Protein AF-A0A3S0DUU6-F1 (afdb_monomer_lite)

Secondary structure (DSSP, 8-state):
-----GGGPPBEEEEEEE-SSS-EEEEEEETTEEE-----HHHHHHHHHH-HHHHHHHHHHHHHHHHHHHHHHTTS---HHHHHHHHHHSB-

pLDDT: mean 80.83, std 10.36, range [45.41, 90.56]

Radius of gyration: 14.79 Å; chains: 1; bounding box: 31×35×37 Å

Sequence (92 aa):
MQEITPENKKKFEVKMRSDGSGGIEKAIFIDDEILDWQIDMNSYMDAMRMGPMYQREIQRSIEEHFIESVSDFLERKVTMEEIKEAIKTGWI

Structure (mmCIF, N/CA/C/O backbone):
data_AF-A0A3S0DUU6-F1
#
_entry.id   AF-A0A3S0DUU6-F1
#
loop_
_atom_site.group_PDB
_atom_site.id
_atom_site.type_symbol
_atom_site.label_atom_id
_atom_site.label_alt_id
_atom_site.label_comp_id
_atom_site.label_asym_id
_atom_site.label_entity_id
_atom_site.label_seq_id
_atom_site.pdbx_PDB_ins_code
_atom_site.Cartn_x
_atom_site.Cartn_y
_atom_site.Cartn_z
_atom_site.occupancy
_atom_site.B_iso_or_equiv
_atom_site.auth_seq_id
_atom_site.auth_comp_id
_atom_site.auth_asym_id
_atom_site.auth_atom_id
_atom_site.pdbx_PDB_model_num
ATOM 1 N N . MET A 1 1 ? -13.180 13.745 8.279 1.00 47.25 1 MET A N 1
ATOM 2 C CA . MET A 1 1 ? -11.996 12.878 8.441 1.00 47.25 1 MET A CA 1
ATOM 3 C C . MET A 1 1 ? -12.346 11.943 9.578 1.00 47.25 1 MET A C 1
ATOM 5 O O . MET A 1 1 ? -12.695 12.460 10.628 1.00 47.25 1 MET A O 1
ATOM 9 N N . GLN A 1 2 ? -12.430 10.634 9.345 1.00 45.41 2 GLN A N 1
ATOM 10 C CA . GLN A 1 2 ? -12.681 9.690 10.438 1.00 45.41 2 GLN A CA 1
ATOM 11 C C . GLN A 1 2 ? -11.355 9.434 11.162 1.00 45.41 2 GLN A C 1
ATOM 13 O O . GLN A 1 2 ? -10.342 9.199 10.506 1.00 45.41 2 GLN A O 1
ATOM 18 N N . GLU A 1 3 ? -11.353 9.557 12.487 1.00 47.72 3 GLU A N 1
ATOM 19 C CA . GLU A 1 3 ? -10.213 9.205 13.336 1.00 47.72 3 GLU A CA 1
ATOM 20 C C . GLU A 1 3 ? -10.102 7.676 13.433 1.00 47.72 3 GLU A C 1
ATOM 22 O O . GLU A 1 3 ? -11.101 6.987 13.638 1.00 47.72 3 GLU A O 1
ATOM 27 N N . ILE A 1 4 ? -8.891 7.140 13.262 1.00 56.94 4 ILE A N 1
ATOM 28 C CA . ILE A 1 4 ? -8.615 5.701 13.367 1.00 56.94 4 ILE A CA 1
ATOM 29 C C . ILE A 1 4 ? -8.573 5.343 14.854 1.00 56.94 4 ILE A C 1
ATOM 31 O O . ILE A 1 4 ? -7.576 5.595 15.533 1.00 56.94 4 ILE A O 1
ATOM 35 N N . THR A 1 5 ? -9.653 4.771 15.377 1.00 58.72 5 THR A N 1
ATOM 36 C CA . THR A 1 5 ? -9.677 4.201 16.726 1.00 58.72 5 THR A CA 1
ATOM 37 C C . THR A 1 5 ? -9.193 2.742 16.707 1.00 58.72 5 THR A C 1
ATOM 39 O O . THR A 1 5 ? -9.252 2.087 15.664 1.00 58.72 5 THR A O 1
ATOM 42 N N . PRO A 1 6 ? -8.685 2.195 17.831 1.00 58.88 6 PRO A N 1
ATOM 43 C CA . PRO A 1 6 ? -8.211 0.808 17.903 1.00 58.88 6 PRO A CA 1
ATOM 44 C C . PRO A 1 6 ? -9.259 -0.230 17.478 1.00 58.88 6 PRO A C 1
ATOM 46 O O . PRO A 1 6 ? -8.883 -1.302 17.016 1.00 58.88 6 PRO A O 1
ATOM 49 N N . GLU A 1 7 ? -10.550 0.091 17.606 1.00 59.59 7 GLU A N 1
ATOM 50 C CA . GLU A 1 7 ? -11.657 -0.768 17.171 1.00 59.59 7 GLU A CA 1
ATOM 51 C C . GLU A 1 7 ? -11.903 -0.797 15.649 1.00 59.59 7 GLU A C 1
ATOM 53 O O . GLU A 1 7 ? -12.619 -1.678 15.186 1.00 59.59 7 GLU A O 1
ATOM 58 N N . ASN A 1 8 ? -11.286 0.103 14.873 1.00 70.19 8 ASN A N 1
ATOM 59 C CA . ASN A 1 8 ? -11.441 0.191 13.413 1.00 70.19 8 ASN A CA 1
ATOM 60 C C . ASN A 1 8 ? -10.180 -0.219 12.631 1.00 70.19 8 ASN A C 1
ATOM 62 O O . ASN A 1 8 ? -10.132 -0.043 11.413 1.00 70.19 8 ASN A O 1
ATOM 66 N N . LYS A 1 9 ? -9.149 -0.736 13.315 1.00 80.38 9 LYS A N 1
ATOM 67 C CA . LYS A 1 9 ? -7.956 -1.273 12.651 1.00 80.38 9 LYS A CA 1
ATOM 68 C C . LYS A 1 9 ? -8.259 -2.643 12.061 1.00 80.38 9 LYS A C 1
ATOM 70 O O . LYS A 1 9 ? -8.735 -3.526 12.772 1.00 80.38 9 LYS A O 1
ATOM 75 N N . LYS A 1 10 ? -7.919 -2.827 10.792 1.00 86.62 10 LYS A N 1
ATOM 76 C CA . LYS A 1 10 ? -7.981 -4.115 10.110 1.00 86.62 10 LYS A CA 1
ATOM 77 C C . LYS A 1 10 ? -6.634 -4.816 10.194 1.00 86.62 10 LYS A C 1
ATOM 79 O O . LYS A 1 10 ? -5.568 -4.193 10.205 1.00 86.62 10 LYS A O 1
ATOM 84 N N . LYS A 1 11 ? -6.665 -6.139 10.261 1.00 90.50 11 LYS A N 1
ATOM 85 C CA . LYS A 1 11 ? -5.464 -6.969 10.237 1.00 90.50 11 LYS A CA 1
ATOM 86 C C . LYS A 1 11 ? -4.837 -6.881 8.851 1.00 90.50 11 LYS A C 1
ATOM 88 O O . LYS A 1 11 ? -5.508 -7.160 7.868 1.00 90.50 11 LYS A O 1
ATOM 93 N N . PHE A 1 12 ? -3.559 -6.534 8.774 1.00 90.56 12 PHE A N 1
ATOM 94 C CA . PHE A 1 12 ? -2.816 -6.395 7.527 1.00 90.56 12 PHE A CA 1
ATOM 95 C C . PHE A 1 12 ? -1.695 -7.432 7.470 1.00 90.56 12 PHE A C 1
ATOM 97 O O . PHE A 1 12 ? -0.749 -7.386 8.256 1.00 90.56 12 PHE A O 1
ATOM 104 N N . GLU A 1 13 ? -1.773 -8.373 6.533 1.00 88.94 13 GLU A N 1
ATOM 105 C CA . GLU A 1 13 ? -0.774 -9.431 6.379 1.00 88.94 13 GLU A CA 1
ATOM 106 C C . GLU A 1 13 ? -0.213 -9.463 4.962 1.00 88.94 13 GLU A C 1
ATOM 108 O O . GLU A 1 13 ? -0.948 -9.420 3.983 1.00 88.94 13 GLU A O 1
ATOM 113 N N . VAL A 1 14 ? 1.103 -9.632 4.847 1.00 86.38 14 VAL A N 1
ATOM 114 C CA . VAL A 1 14 ? 1.765 -9.896 3.566 1.00 86.38 14 VAL A CA 1
ATOM 115 C C . VAL A 1 14 ? 2.229 -11.345 3.569 1.00 86.38 14 VAL A C 1
ATOM 117 O O . VAL A 1 14 ? 3.093 -11.718 4.364 1.00 86.38 14 VAL A O 1
ATOM 120 N N . LYS A 1 15 ? 1.665 -12.177 2.691 1.00 84.00 15 LYS A N 1
ATOM 121 C CA . LYS A 1 15 ? 2.007 -13.604 2.582 1.00 84.00 15 LYS A CA 1
ATOM 122 C C . LYS A 1 15 ? 2.504 -13.924 1.178 1.00 84.00 15 LYS A C 1
ATOM 124 O O . LYS A 1 15 ? 2.038 -13.360 0.194 1.00 84.00 15 LYS A O 1
ATOM 129 N N . MET A 1 16 ? 3.453 -14.851 1.090 1.00 80.44 16 MET A N 1
ATOM 130 C CA . MET A 1 16 ? 3.854 -15.441 -0.188 1.00 80.44 16 MET A CA 1
ATOM 131 C C . MET A 1 16 ? 2.833 -16.523 -0.553 1.00 80.44 16 MET A C 1
ATOM 133 O O . MET A 1 16 ? 2.551 -17.388 0.278 1.00 80.44 16 MET A O 1
ATOM 137 N N . ARG A 1 17 ? 2.295 -16.502 -1.771 1.00 78.38 17 ARG A N 1
ATOM 138 C CA . ARG A 1 17 ? 1.427 -17.564 -2.301 1.00 78.38 17 ARG A CA 1
ATOM 139 C C . ARG A 1 17 ? 1.901 -18.003 -3.677 1.00 78.38 17 ARG A C 1
ATOM 141 O O . ARG A 1 17 ? 2.661 -17.295 -4.330 1.00 78.38 17 ARG A O 1
ATOM 148 N N . SER A 1 18 ? 1.476 -19.188 -4.101 1.00 76.19 18 SER A N 1
ATOM 149 C CA . SER A 1 18 ? 1.657 -19.579 -5.494 1.00 76.19 18 SER A CA 1
ATOM 150 C C . SER A 1 18 ? 0.639 -18.841 -6.357 1.00 76.19 18 SER A C 1
ATOM 152 O O . SER A 1 18 ? -0.538 -18.781 -6.002 1.00 76.19 18 SER A O 1
ATOM 154 N N . ASP A 1 19 ? 1.094 -18.326 -7.492 1.00 73.12 19 ASP A N 1
ATOM 155 C CA . ASP A 1 19 ? 0.254 -17.688 -8.513 1.00 73.12 19 ASP A CA 1
ATOM 156 C C . ASP A 1 19 ? -0.543 -18.705 -9.365 1.00 73.12 19 ASP A C 1
ATOM 158 O O . ASP A 1 19 ? -1.227 -18.340 -10.318 1.00 73.12 19 ASP A O 1
ATOM 162 N N . GLY A 1 20 ? -0.439 -20.005 -9.056 1.00 72.75 20 GLY A N 1
ATOM 163 C CA . GLY A 1 20 ? -1.082 -21.092 -9.802 1.00 72.75 20 GLY A CA 1
ATOM 164 C C . GLY A 1 20 ? -0.375 -21.487 -11.105 1.00 72.75 20 GLY A C 1
ATOM 165 O O . GLY A 1 20 ? -0.705 -22.526 -11.672 1.00 72.75 20 GLY A O 1
ATOM 166 N N . SER A 1 21 ? 0.631 -20.727 -11.544 1.00 74.75 21 SER A N 1
ATOM 167 C CA . SER A 1 21 ? 1.443 -20.983 -12.746 1.00 74.75 21 SER A CA 1
ATOM 168 C C . SER A 1 21 ? 2.852 -21.495 -12.416 1.00 74.75 21 SER A C 1
ATOM 170 O O . SER A 1 21 ? 3.694 -21.646 -13.300 1.00 74.75 21 SER A O 1
ATOM 172 N N . GLY A 1 22 ? 3.113 -21.785 -11.137 1.00 70.56 22 GLY A N 1
ATOM 173 C CA . GLY A 1 22 ? 4.421 -22.207 -10.630 1.00 70.56 22 GLY A CA 1
ATOM 174 C C . GLY A 1 22 ? 5.320 -21.048 -10.190 1.00 70.56 22 GLY A C 1
ATOM 175 O O . GLY A 1 22 ? 6.436 -21.296 -9.732 1.00 70.56 22 GLY A O 1
ATOM 176 N N . GLY A 1 23 ? 4.846 -19.805 -10.284 1.00 71.88 23 GLY A N 1
ATOM 177 C CA . GLY A 1 23 ? 5.480 -18.642 -9.684 1.00 71.88 23 GLY A CA 1
ATOM 178 C C . GLY A 1 23 ? 5.056 -18.451 -8.227 1.00 71.88 23 GLY A C 1
ATOM 179 O O . GLY A 1 23 ? 4.091 -19.046 -7.730 1.00 71.88 23 GLY A O 1
ATOM 180 N N . ILE A 1 24 ? 5.833 -17.636 -7.514 1.00 72.69 24 ILE A N 1
ATOM 181 C CA . ILE A 1 24 ? 5.535 -17.208 -6.148 1.00 72.69 24 ILE A CA 1
ATOM 182 C C . ILE A 1 24 ? 5.288 -15.703 -6.188 1.00 72.69 24 ILE A C 1
ATOM 184 O O . ILE A 1 24 ? 6.155 -14.947 -6.626 1.00 72.69 24 ILE A O 1
ATOM 188 N N . GLU A 1 25 ? 4.136 -15.274 -5.689 1.00 74.44 25 GLU A N 1
ATOM 189 C CA . GLU A 1 25 ? 3.736 -13.872 -5.595 1.00 74.44 25 GLU A CA 1
ATOM 190 C C . GLU A 1 25 ? 3.569 -13.447 -4.130 1.00 74.44 25 GLU A C 1
ATOM 192 O O . GLU A 1 25 ? 3.302 -14.267 -3.245 1.00 74.44 25 GLU A O 1
ATOM 197 N N . LYS A 1 26 ? 3.735 -12.149 -3.861 1.00 77.31 26 LYS A N 1
ATOM 198 C CA . LYS A 1 26 ? 3.340 -11.547 -2.583 1.00 77.31 26 LYS A CA 1
ATOM 199 C C . LYS A 1 26 ? 1.890 -11.112 -2.696 1.00 77.31 26 LYS A C 1
ATOM 201 O O . LYS A 1 26 ? 1.584 -10.276 -3.534 1.00 77.31 26 LYS A O 1
ATOM 206 N N . ALA A 1 27 ? 1.042 -11.631 -1.821 1.00 83.12 27 ALA A N 1
ATOM 207 C CA . ALA A 1 27 ? -0.337 -11.201 -1.682 1.00 83.12 27 ALA A CA 1
ATOM 208 C C . ALA A 1 27 ? -0.541 -10.496 -0.346 1.00 83.12 27 ALA A C 1
ATOM 210 O O . ALA A 1 27 ? 0.071 -10.848 0.670 1.00 83.12 27 ALA A O 1
ATOM 211 N N . ILE A 1 28 ? -1.404 -9.491 -0.373 1.00 87.00 28 ILE A N 1
ATOM 212 C CA . ILE A 1 28 ? -1.783 -8.713 0.796 1.00 87.00 28 ILE A CA 1
ATOM 213 C C . ILE A 1 28 ? -3.166 -9.171 1.222 1.00 87.00 28 ILE A C 1
ATOM 215 O O . ILE A 1 28 ? -4.055 -9.327 0.389 1.00 87.00 28 ILE A O 1
ATOM 219 N N . PHE A 1 29 ? -3.320 -9.404 2.516 1.00 88.31 29 PHE A N 1
ATOM 220 C CA . PHE A 1 29 ? -4.577 -9.775 3.136 1.00 88.31 29 PHE A CA 1
ATOM 221 C C . PHE A 1 29 ? -4.980 -8.687 4.118 1.00 88.31 29 PHE A C 1
ATOM 223 O O . PHE A 1 29 ? -4.156 -8.253 4.928 1.00 88.31 29 PHE A O 1
ATOM 230 N N . ILE A 1 30 ? -6.236 -8.266 4.039 1.00 89.88 30 ILE A N 1
ATOM 231 C CA . ILE A 1 30 ? -6.846 -7.296 4.937 1.00 89.88 30 ILE A CA 1
ATOM 232 C C . ILE A 1 30 ? -8.065 -7.977 5.568 1.00 89.88 30 ILE A C 1
ATOM 234 O O . ILE A 1 30 ? -8.999 -8.316 4.854 1.00 89.88 30 ILE A O 1
ATOM 238 N N . ASP A 1 31 ? -8.038 -8.228 6.881 1.00 88.94 31 ASP A N 1
ATOM 239 C CA . ASP A 1 31 ? -9.055 -9.030 7.598 1.00 88.94 31 ASP A CA 1
ATOM 240 C C . ASP A 1 31 ? -9.355 -10.387 6.928 1.00 88.94 31 ASP A C 1
ATOM 242 O O . ASP A 1 31 ? -10.499 -10.776 6.721 1.00 88.94 31 ASP A O 1
ATOM 246 N N . ASP A 1 32 ? -8.290 -11.117 6.580 1.00 85.88 32 ASP A N 1
ATOM 247 C CA . ASP A 1 32 ? -8.329 -12.432 5.917 1.00 85.88 32 ASP A CA 1
ATOM 248 C C . ASP A 1 32 ? -8.908 -12.435 4.483 1.00 85.88 32 ASP A C 1
ATOM 250 O O . ASP A 1 32 ? -8.878 -13.468 3.808 1.00 85.88 32 ASP A O 1
ATOM 254 N N . GLU A 1 33 ? -9.324 -11.280 3.960 1.00 88.31 33 GLU A N 1
ATOM 255 C CA . GLU A 1 33 ? -9.677 -11.088 2.554 1.00 88.31 33 GLU A CA 1
ATOM 256 C C . GLU A 1 33 ? -8.447 -10.700 1.730 1.00 88.31 33 GLU A C 1
ATOM 258 O O . GLU A 1 33 ? -7.604 -9.915 2.165 1.00 88.31 33 GLU A O 1
ATOM 263 N N . ILE A 1 34 ? -8.320 -11.266 0.528 1.00 86.06 34 ILE A N 1
ATOM 264 C CA . ILE A 1 34 ? -7.204 -10.952 -0.364 1.00 86.06 34 ILE A CA 1
ATOM 265 C C . ILE A 1 34 ? -7.451 -9.617 -1.066 1.00 86.06 34 ILE A C 1
ATOM 267 O O . ILE A 1 34 ? -8.479 -9.421 -1.710 1.00 86.06 34 ILE A O 1
ATOM 271 N N . LEU A 1 35 ? -6.474 -8.718 -0.986 1.00 85.12 35 LEU A N 1
ATOM 272 C CA . LEU A 1 35 ? -6.428 -7.553 -1.851 1.00 85.12 35 LEU A CA 1
ATOM 273 C C . LEU A 1 35 ? -6.025 -8.036 -3.248 1.00 85.12 35 LEU A C 1
ATOM 275 O O . LEU A 1 35 ? -4.875 -8.436 -3.454 1.00 85.12 35 LEU A O 1
ATOM 279 N N . ASP A 1 36 ? -6.974 -8.032 -4.185 1.00 73.19 36 ASP A N 1
ATOM 280 C CA . ASP A 1 36 ? -6.745 -8.403 -5.585 1.00 73.19 36 ASP A CA 1
ATOM 281 C C . ASP A 1 36 ? -5.956 -7.297 -6.298 1.00 73.19 36 ASP A C 1
ATOM 283 O O . ASP A 1 36 ? -6.489 -6.463 -7.027 1.00 73.19 36 ASP A O 1
ATOM 287 N N . TRP A 1 37 ? -4.663 -7.233 -5.991 1.00 74.00 37 TRP A N 1
ATOM 288 C CA . TRP A 1 37 ? -3.733 -6.274 -6.558 1.00 74.00 37 TRP A CA 1
ATOM 289 C C . TRP A 1 37 ? -2.479 -6.994 -7.035 1.00 74.00 37 TRP A C 1
ATOM 291 O O . TRP A 1 37 ? -1.836 -7.731 -6.284 1.00 74.00 37 TRP A O 1
ATOM 301 N N . GLN A 1 38 ? -2.116 -6.754 -8.292 1.00 66.88 38 GLN A N 1
ATOM 302 C CA . GLN A 1 38 ? -0.950 -7.351 -8.929 1.00 66.88 38 GLN A CA 1
ATOM 303 C C . GLN A 1 38 ? -0.037 -6.257 -9.474 1.00 66.88 38 GLN A C 1
ATOM 305 O O . GLN A 1 38 ? -0.482 -5.321 -10.138 1.00 66.88 38 GLN A O 1
ATOM 310 N N . ILE A 1 39 ? 1.264 -6.397 -9.220 1.00 67.38 39 ILE A N 1
ATOM 311 C CA . ILE A 1 39 ? 2.285 -5.598 -9.898 1.00 67.38 39 ILE A CA 1
ATOM 312 C C . ILE A 1 39 ? 2.641 -6.316 -11.193 1.00 67.38 39 ILE A C 1
ATOM 314 O O . ILE A 1 39 ? 3.065 -7.473 -11.157 1.00 67.38 39 ILE A O 1
ATOM 318 N N . ASP A 1 40 ? 2.568 -5.617 -12.323 1.00 70.25 40 ASP A N 1
ATOM 319 C CA . ASP A 1 40 ? 3.209 -6.107 -13.539 1.00 70.25 40 ASP A CA 1
ATOM 320 C C . ASP A 1 40 ? 4.735 -5.993 -13.405 1.00 70.25 40 ASP A C 1
ATOM 322 O O . ASP A 1 40 ? 5.355 -4.942 -13.607 1.00 70.25 40 ASP A O 1
ATOM 326 N N . MET A 1 41 ? 5.350 -7.116 -13.041 1.00 67.88 41 MET A N 1
ATOM 327 C CA . MET A 1 41 ? 6.794 -7.229 -12.877 1.00 67.88 41 MET A CA 1
ATOM 328 C C . MET A 1 41 ? 7.555 -7.004 -14.190 1.00 67.88 41 MET A C 1
ATOM 330 O O . MET A 1 41 ? 8.710 -6.582 -14.130 1.00 67.88 41 MET A O 1
ATOM 334 N N . ASN A 1 42 ? 6.943 -7.229 -15.361 1.00 72.50 42 ASN A N 1
ATOM 335 C CA . ASN A 1 42 ? 7.606 -6.981 -16.645 1.00 72.50 42 ASN A CA 1
ATOM 336 C C . ASN A 1 42 ? 7.797 -5.481 -16.870 1.00 72.50 42 ASN A C 1
ATOM 338 O O . ASN A 1 42 ? 8.923 -5.039 -17.093 1.00 72.50 42 ASN A O 1
ATOM 342 N N . SER A 1 43 ? 6.729 -4.697 -16.688 1.00 68.88 43 SER A N 1
ATOM 343 C CA . SER A 1 43 ? 6.785 -3.231 -16.723 1.00 68.88 43 SER A CA 1
ATOM 344 C C . SER A 1 43 ? 7.826 -2.673 -15.743 1.00 68.88 43 SER A C 1
ATOM 346 O O . SER A 1 43 ? 8.609 -1.788 -16.097 1.00 68.88 43 SER A O 1
ATOM 348 N N . TYR A 1 44 ? 7.910 -3.230 -14.529 1.00 72.88 44 TYR A N 1
ATOM 349 C CA . TYR A 1 44 ? 8.925 -2.823 -13.554 1.00 72.88 44 TYR A CA 1
ATOM 350 C C . TYR A 1 44 ? 10.358 -3.162 -14.004 1.00 72.88 44 TYR A C 1
ATOM 352 O O . TYR A 1 44 ? 11.249 -2.310 -13.935 1.00 72.88 44 TYR A O 1
ATOM 360 N N . MET A 1 45 ? 10.598 -4.383 -14.499 1.00 75.81 45 MET A N 1
ATOM 361 C CA . MET A 1 45 ? 11.920 -4.797 -14.986 1.00 75.81 45 MET A CA 1
ATOM 362 C C . MET A 1 45 ? 12.375 -3.993 -16.205 1.00 75.81 45 MET A C 1
ATOM 364 O O . MET A 1 45 ? 13.557 -3.654 -16.305 1.00 75.81 45 MET A O 1
ATOM 368 N N . ASP A 1 46 ? 11.465 -3.658 -17.114 1.00 79.69 46 ASP A N 1
ATOM 369 C CA . ASP A 1 46 ? 11.794 -2.859 -18.290 1.00 79.69 46 ASP A CA 1
ATOM 370 C C . ASP A 1 46 ? 12.141 -1.416 -17.908 1.00 79.69 46 ASP A C 1
ATOM 372 O O . ASP A 1 46 ? 13.156 -0.892 -18.375 1.00 79.69 46 ASP A O 1
ATOM 376 N N . ALA A 1 47 ? 11.434 -0.807 -16.951 1.00 74.62 47 ALA A N 1
ATOM 377 C CA . ALA A 1 47 ? 11.828 0.503 -16.429 1.00 74.62 47 ALA A CA 1
ATOM 378 C C . ALA A 1 47 ? 13.178 0.492 -15.700 1.00 74.62 47 ALA A C 1
ATOM 380 O O . ALA A 1 47 ? 13.953 1.440 -1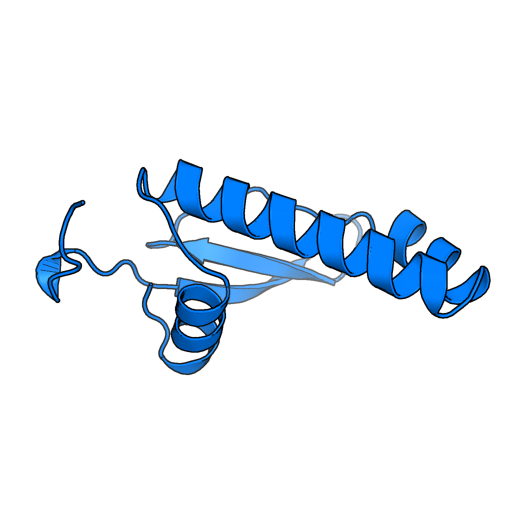5.848 1.00 74.62 47 ALA A O 1
ATOM 381 N N . MET A 1 48 ? 13.513 -0.581 -14.970 1.00 78.38 48 MET A N 1
ATOM 382 C CA . MET A 1 48 ? 14.855 -0.731 -14.388 1.00 78.38 48 MET A CA 1
ATOM 383 C C . MET A 1 48 ? 15.948 -0.744 -15.467 1.00 78.38 48 MET A C 1
ATOM 385 O O . MET A 1 48 ? 17.028 -0.195 -15.247 1.00 78.38 48 MET A O 1
ATOM 389 N N . ARG A 1 49 ? 15.676 -1.332 -16.640 1.00 84.69 49 ARG A N 1
ATOM 390 C CA . ARG A 1 49 ? 16.615 -1.360 -17.776 1.00 84.69 49 ARG A CA 1
ATOM 391 C C . ARG A 1 49 ? 16.723 -0.015 -18.497 1.00 84.69 49 ARG A C 1
ATOM 393 O O . ARG A 1 49 ? 17.795 0.301 -19.006 1.00 84.69 49 ARG A O 1
ATOM 400 N N . MET A 1 50 ? 15.649 0.775 -18.537 1.00 83.31 50 MET A N 1
ATOM 401 C CA . MET A 1 50 ? 15.618 2.092 -19.194 1.00 83.31 50 MET A CA 1
ATOM 402 C C . MET A 1 50 ? 16.357 3.183 -18.408 1.00 83.31 50 MET A C 1
ATOM 404 O O . MET A 1 50 ? 16.788 4.182 -18.985 1.00 83.31 50 MET A O 1
ATOM 408 N N . GLY A 1 51 ? 16.535 2.991 -17.100 1.00 82.94 51 GLY A N 1
ATOM 409 C CA . GLY A 1 51 ? 17.374 3.833 -16.253 1.00 82.94 51 GLY A CA 1
ATOM 410 C C . GLY A 1 51 ? 16.663 4.359 -15.002 1.00 82.94 51 GLY A C 1
ATOM 411 O O . GLY A 1 51 ? 15.443 4.263 -14.867 1.00 82.94 51 GLY A O 1
ATOM 412 N N . PRO A 1 52 ? 17.419 4.964 -14.070 1.00 84.38 52 PRO A N 1
ATOM 413 C CA . PRO A 1 52 ? 16.938 5.282 -12.723 1.00 84.38 52 PRO A CA 1
ATOM 414 C C . PRO A 1 52 ? 15.805 6.318 -12.681 1.00 84.38 52 PRO A C 1
ATOM 416 O O . PRO A 1 52 ? 15.057 6.357 -11.708 1.00 84.38 52 PRO A O 1
ATOM 419 N N . MET A 1 53 ? 15.663 7.160 -13.711 1.00 85.88 53 MET A N 1
ATOM 420 C CA . MET A 1 53 ? 14.541 8.101 -13.815 1.00 85.88 53 MET A CA 1
ATOM 421 C C . MET A 1 53 ? 13.220 7.361 -14.068 1.00 85.88 53 MET A C 1
ATOM 423 O O . MET A 1 53 ? 12.278 7.541 -13.304 1.00 85.88 53 MET A O 1
ATOM 427 N N . TYR A 1 54 ? 13.191 6.464 -15.058 1.00 82.00 5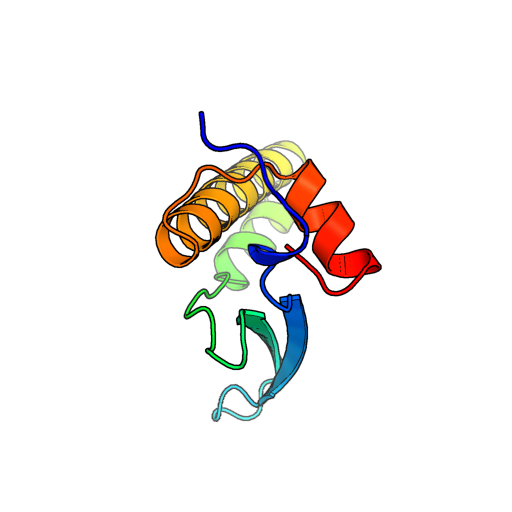4 TYR A N 1
ATOM 428 C CA . TYR A 1 54 ? 12.014 5.657 -15.393 1.00 82.00 54 TYR A CA 1
ATOM 429 C C . TYR A 1 54 ? 11.632 4.704 -14.261 1.00 82.00 54 TYR A C 1
ATOM 431 O O . TYR A 1 54 ? 10.456 4.567 -13.933 1.00 82.00 54 TYR A O 1
ATOM 439 N N . GLN A 1 55 ? 12.625 4.103 -13.597 1.00 84.81 55 GLN A N 1
ATOM 440 C CA . GLN A 1 55 ? 12.383 3.279 -12.414 1.00 84.81 55 GLN A CA 1
ATOM 441 C C . GLN A 1 55 ? 11.640 4.058 -11.317 1.00 84.81 55 GLN A C 1
ATOM 443 O O . GLN A 1 55 ? 10.700 3.531 -10.729 1.00 84.81 55 GLN A O 1
ATOM 448 N N . ARG A 1 56 ? 12.042 5.307 -11.041 1.00 85.25 56 ARG A N 1
ATOM 449 C CA . ARG A 1 56 ? 11.384 6.145 -10.024 1.00 85.25 56 ARG A CA 1
ATOM 450 C C . ARG A 1 56 ? 9.951 6.496 -10.401 1.00 85.25 56 ARG A C 1
ATOM 452 O O . ARG A 1 56 ? 9.096 6.513 -9.525 1.00 85.25 56 ARG A O 1
ATOM 459 N N . GLU A 1 57 ? 9.691 6.785 -11.672 1.00 86.25 57 GLU A N 1
ATOM 460 C CA . GLU A 1 57 ? 8.340 7.107 -12.143 1.00 86.25 57 GLU A CA 1
ATOM 461 C C . GLU A 1 57 ? 7.405 5.901 -12.054 1.00 86.25 57 GLU A C 1
ATOM 463 O O . GLU A 1 57 ? 6.314 6.025 -11.499 1.00 86.25 57 GLU A O 1
ATOM 468 N N . ILE A 1 58 ? 7.856 4.723 -12.503 1.00 82.94 58 ILE A N 1
ATOM 469 C CA . ILE A 1 58 ? 7.080 3.486 -12.358 1.00 82.94 58 ILE A CA 1
ATOM 470 C C . ILE A 1 58 ? 6.868 3.152 -10.885 1.00 82.94 58 ILE A C 1
ATOM 472 O O . ILE A 1 58 ? 5.753 2.827 -10.494 1.00 82.94 58 ILE A O 1
ATOM 476 N N . GLN A 1 59 ? 7.901 3.276 -10.050 1.00 83.38 59 GLN A N 1
ATOM 477 C CA . GLN A 1 59 ? 7.752 3.049 -8.617 1.00 83.38 59 GLN A CA 1
ATOM 478 C C . GLN A 1 59 ? 6.702 3.987 -8.009 1.00 83.38 59 GLN A C 1
ATOM 480 O O . GLN A 1 59 ? 5.859 3.524 -7.248 1.00 83.38 59 GLN A O 1
ATOM 485 N N . ARG A 1 60 ? 6.707 5.277 -8.371 1.00 86.94 60 ARG A N 1
ATOM 486 C CA . ARG A 1 60 ? 5.706 6.234 -7.882 1.00 86.94 60 ARG A CA 1
ATOM 487 C C . ARG A 1 60 ? 4.293 5.845 -8.317 1.00 86.94 60 ARG A C 1
ATOM 489 O O . ARG A 1 60 ? 3.394 5.860 -7.490 1.00 86.94 60 ARG A O 1
ATOM 496 N N . SER A 1 61 ? 4.110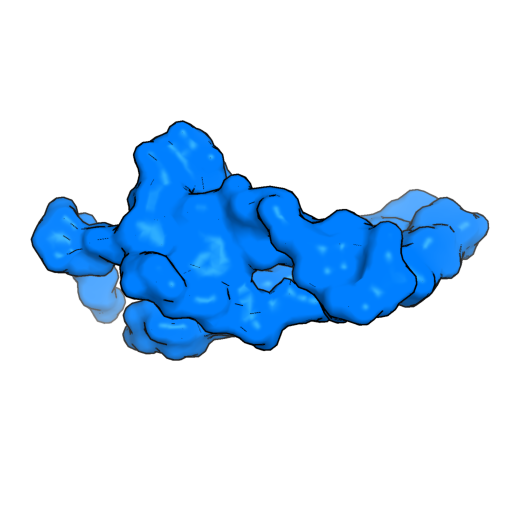 5.451 -9.576 1.00 86.06 61 SER A N 1
ATOM 497 C CA . SER A 1 61 ? 2.810 5.001 -10.088 1.00 86.06 61 SER A CA 1
ATOM 498 C C . SER A 1 61 ? 2.322 3.726 -9.389 1.00 86.06 61 SER A C 1
ATOM 500 O O . SER A 1 61 ? 1.159 3.650 -9.003 1.00 86.06 61 SER A O 1
ATOM 502 N N . ILE A 1 62 ? 3.211 2.754 -9.151 1.00 85.25 62 ILE A N 1
ATOM 503 C CA . ILE A 1 62 ? 2.895 1.544 -8.375 1.00 85.25 62 ILE A CA 1
ATOM 504 C C . ILE A 1 62 ? 2.460 1.922 -6.956 1.00 85.25 62 ILE A C 1
ATOM 506 O O . ILE A 1 62 ? 1.460 1.407 -6.466 1.00 85.25 62 ILE A O 1
ATOM 510 N N . GLU A 1 63 ? 3.200 2.817 -6.299 1.00 85.94 63 GLU A N 1
ATOM 511 C C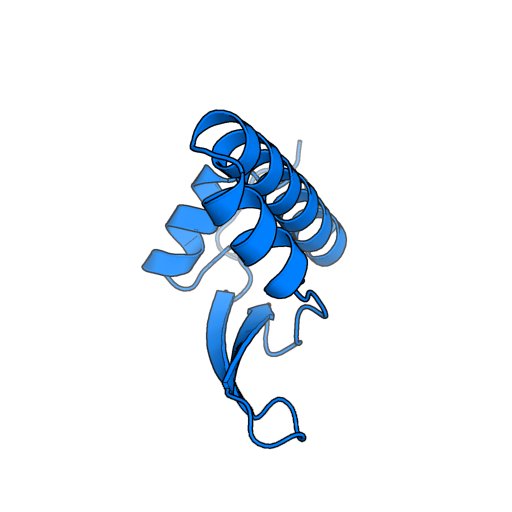A . GLU A 1 63 ? 2.886 3.290 -4.950 1.00 85.94 63 GLU A CA 1
ATOM 512 C C . GLU A 1 63 ? 1.531 4.013 -4.894 1.00 85.94 63 GLU A C 1
ATOM 514 O O . GLU A 1 63 ? 0.734 3.725 -4.005 1.00 85.94 63 GLU A O 1
ATOM 519 N N . GLU A 1 64 ? 1.247 4.904 -5.847 1.00 88.88 64 GLU A N 1
ATOM 520 C CA . GLU A 1 64 ? -0.026 5.631 -5.956 1.00 88.88 64 GLU A CA 1
ATOM 521 C C . GLU A 1 64 ? -1.209 4.662 -6.116 1.00 88.88 64 GLU A C 1
ATOM 523 O O . GLU A 1 64 ? -2.122 4.670 -5.290 1.00 88.88 64 GLU A O 1
ATOM 528 N N . HIS A 1 65 ? -1.153 3.754 -7.094 1.00 87.31 65 HIS A N 1
ATOM 529 C CA . HIS A 1 65 ? -2.224 2.779 -7.330 1.00 87.31 65 HIS A CA 1
ATOM 530 C C . HIS A 1 65 ? -2.412 1.795 -6.178 1.00 87.31 65 HIS A C 1
ATOM 532 O O . HIS A 1 65 ? -3.526 1.342 -5.905 1.00 87.31 65 HIS A O 1
ATOM 538 N N . PHE A 1 66 ? -1.326 1.452 -5.489 1.00 86.50 66 PHE A N 1
ATOM 539 C CA . PHE A 1 66 ? -1.400 0.594 -4.322 1.00 86.50 66 PHE A CA 1
ATOM 540 C C . PHE A 1 66 ? -2.136 1.279 -3.163 1.00 86.50 66 PHE A C 1
ATOM 542 O O . PHE A 1 66 ? -3.019 0.677 -2.553 1.00 86.50 66 PHE A O 1
ATOM 549 N N . ILE A 1 67 ? -1.821 2.551 -2.890 1.00 89.94 67 ILE A N 1
ATOM 550 C CA . ILE A 1 67 ? -2.519 3.350 -1.873 1.00 89.94 67 ILE A CA 1
ATOM 551 C C . ILE A 1 67 ? -4.001 3.499 -2.221 1.00 89.94 67 ILE A C 1
ATOM 553 O O . ILE A 1 67 ? -4.838 3.371 -1.328 1.00 89.94 67 ILE A O 1
ATOM 557 N N . GLU A 1 68 ? -4.326 3.763 -3.488 1.00 89.38 68 GLU A N 1
ATOM 558 C CA . GLU A 1 68 ? -5.710 3.851 -3.969 1.00 89.38 68 GLU A CA 1
ATOM 559 C C . GLU A 1 68 ? -6.460 2.541 -3.713 1.00 89.38 68 GLU A C 1
ATOM 561 O O . GLU A 1 68 ? -7.490 2.554 -3.048 1.00 89.38 68 GLU A O 1
ATOM 566 N N . SER A 1 69 ? -5.883 1.402 -4.110 1.00 89.00 69 SER A N 1
ATOM 567 C CA . SER A 1 69 ? -6.503 0.079 -3.933 1.00 89.00 69 SER A CA 1
ATOM 568 C C . SER A 1 69 ? -6.760 -0.255 -2.459 1.00 89.00 69 SER A C 1
ATOM 570 O O . SER A 1 69 ? -7.829 -0.743 -2.100 1.00 89.00 69 SER A O 1
ATOM 572 N N . VAL A 1 70 ? -5.791 0.031 -1.581 1.00 88.25 70 VAL A N 1
ATOM 573 C CA . VAL A 1 70 ? -5.940 -0.169 -0.130 1.00 88.25 70 VAL A CA 1
ATOM 574 C C . VAL A 1 70 ? -6.971 0.797 0.458 1.00 88.25 70 VAL A C 1
ATOM 576 O O . VAL A 1 70 ? -7.746 0.409 1.329 1.00 88.25 70 VAL A O 1
ATOM 579 N N . SER A 1 71 ? -7.000 2.045 -0.013 1.00 89.62 71 SER A N 1
ATOM 580 C CA . SER A 1 71 ? -7.962 3.047 0.450 1.00 89.62 71 SER A CA 1
ATOM 581 C C . SER A 1 71 ? -9.394 2.680 0.073 1.00 89.62 71 SER A C 1
ATOM 583 O O . SER A 1 71 ? -10.293 2.791 0.907 1.00 89.62 71 SER A O 1
ATOM 585 N N . ASP A 1 72 ? -9.596 2.199 -1.153 1.00 88.62 72 ASP A N 1
ATOM 586 C CA . ASP A 1 72 ? -10.893 1.734 -1.638 1.00 88.62 72 ASP A CA 1
ATOM 587 C C . ASP A 1 72 ? -11.351 0.497 -0.861 1.00 88.62 72 ASP A C 1
ATOM 589 O O . ASP A 1 72 ? -12.486 0.453 -0.391 1.00 88.62 72 ASP A O 1
ATOM 593 N N . PHE A 1 73 ? -10.452 -0.464 -0.627 1.00 87.94 73 PHE A N 1
ATOM 594 C CA . PHE A 1 73 ? -10.752 -1.664 0.158 1.00 87.94 73 PHE A CA 1
ATOM 595 C C . PHE A 1 73 ? -11.156 -1.346 1.609 1.00 87.94 73 PHE A C 1
ATOM 597 O O . PHE A 1 73 ? -12.019 -1.997 2.200 1.00 87.94 73 PHE A O 1
ATOM 604 N N . LEU A 1 74 ? -10.507 -0.351 2.215 1.00 86.75 74 LEU A N 1
ATOM 605 C CA . LEU A 1 74 ? -10.786 0.079 3.585 1.00 86.75 74 LEU A CA 1
ATOM 606 C C . LEU A 1 74 ? -11.917 1.112 3.678 1.00 86.75 74 LEU A C 1
ATOM 608 O O . LEU A 1 74 ? -12.249 1.527 4.788 1.00 86.75 74 LEU A O 1
ATOM 612 N N . GLU A 1 75 ? -12.468 1.550 2.542 1.00 88.44 75 GLU A N 1
ATOM 613 C CA . GLU A 1 75 ? -13.436 2.648 2.428 1.00 88.44 75 GLU A CA 1
ATOM 614 C C . GLU A 1 75 ? -12.981 3.938 3.148 1.00 88.44 75 GLU A C 1
ATOM 616 O O . GLU A 1 75 ? -13.784 4.752 3.616 1.00 88.44 75 GLU A O 1
ATOM 621 N N . ARG A 1 76 ? -11.661 4.153 3.247 1.00 88.94 76 ARG A N 1
ATOM 622 C CA . ARG A 1 76 ? -11.053 5.318 3.903 1.00 88.94 76 ARG A CA 1
ATOM 623 C C . ARG A 1 76 ? -9.761 5.709 3.208 1.00 88.94 76 ARG A C 1
ATOM 625 O O . ARG A 1 76 ? -9.051 4.874 2.670 1.00 88.94 76 ARG A O 1
ATOM 632 N N . LYS A 1 77 ? -9.384 6.984 3.302 1.00 88.00 77 LYS A N 1
ATOM 633 C CA . LYS A 1 77 ? -8.065 7.417 2.825 1.00 88.00 77 LYS A CA 1
ATOM 634 C C . LYS A 1 77 ? -6.970 6.808 3.691 1.00 88.00 77 LYS A C 1
ATOM 636 O O . LYS A 1 77 ? -7.017 6.947 4.914 1.00 88.00 77 LYS A O 1
ATOM 641 N N . VAL A 1 78 ? -5.996 6.192 3.035 1.00 88.56 78 VAL A N 1
ATOM 642 C CA . VAL A 1 78 ? -4.781 5.659 3.645 1.00 88.56 78 VAL A CA 1
ATOM 643 C C . VAL A 1 78 ? -3.573 6.364 3.042 1.00 88.56 78 VAL A C 1
ATOM 645 O O . VAL A 1 78 ? -3.585 6.798 1.892 1.00 88.56 78 VAL A O 1
ATOM 648 N N . THR A 1 79 ? -2.520 6.514 3.829 1.00 90.19 79 THR A N 1
ATOM 649 C CA . THR A 1 79 ? -1.233 7.046 3.393 1.00 90.19 79 THR A CA 1
ATOM 650 C C . THR A 1 79 ? -0.188 5.941 3.273 1.00 90.19 79 THR A C 1
ATOM 652 O O . THR A 1 79 ? -0.262 4.890 3.910 1.00 90.19 79 THR A O 1
ATOM 655 N N . MET A 1 80 ? 0.860 6.200 2.492 1.00 87.94 80 MET A N 1
ATOM 656 C CA . MET A 1 80 ? 2.000 5.283 2.407 1.00 87.94 80 MET A CA 1
ATOM 657 C C . MET A 1 80 ? 2.676 5.056 3.772 1.00 87.94 80 MET A C 1
ATOM 659 O O . MET A 1 80 ? 3.249 3.994 4.008 1.00 87.94 80 MET A O 1
ATOM 663 N N . GLU A 1 81 ? 2.641 6.039 4.675 1.00 89.25 81 GLU A N 1
ATOM 664 C CA . GLU A 1 81 ? 3.193 5.889 6.025 1.00 89.25 81 GLU A CA 1
ATOM 665 C C . GLU A 1 81 ? 2.393 4.883 6.855 1.00 89.25 81 GLU A C 1
ATOM 667 O O . GLU A 1 81 ? 2.997 3.985 7.439 1.00 89.25 81 GLU A O 1
ATOM 672 N N . GLU A 1 82 ? 1.060 4.954 6.814 1.00 87.75 82 GLU A N 1
ATOM 673 C CA . GLU A 1 82 ? 0.179 3.978 7.470 1.00 87.75 82 GLU A CA 1
ATOM 674 C C . GLU A 1 82 ? 0.398 2.566 6.929 1.00 87.75 82 GLU A C 1
ATOM 676 O O . GLU A 1 82 ? 0.529 1.625 7.701 1.00 87.75 82 GLU A O 1
ATOM 681 N N . ILE A 1 83 ? 0.525 2.406 5.609 1.00 89.00 83 ILE A N 1
ATOM 682 C CA . ILE A 1 83 ? 0.824 1.105 4.993 1.00 89.00 83 ILE A CA 1
ATOM 683 C C . ILE A 1 83 ? 2.184 0.576 5.466 1.00 89.00 83 ILE A C 1
ATOM 685 O O . ILE A 1 83 ? 2.320 -0.595 5.822 1.00 89.00 83 ILE A O 1
ATOM 689 N N . LYS A 1 84 ? 3.219 1.426 5.492 1.00 88.62 84 LYS A N 1
ATOM 690 C CA . LYS A 1 84 ? 4.551 1.041 5.989 1.00 88.62 84 LYS A CA 1
ATOM 691 C C . LYS A 1 84 ? 4.518 0.656 7.465 1.00 88.62 84 LYS A C 1
ATOM 693 O O . LYS A 1 84 ? 5.278 -0.224 7.873 1.00 88.62 84 LYS A O 1
ATOM 698 N N . GLU A 1 85 ? 3.685 1.311 8.263 1.00 90.25 85 GLU A N 1
ATOM 699 C CA . GLU A 1 85 ? 3.453 0.951 9.658 1.00 90.25 85 GLU A CA 1
ATOM 700 C C . GLU A 1 85 ? 2.682 -0.367 9.774 1.00 90.25 85 GLU A C 1
ATOM 702 O O . GLU A 1 85 ? 3.068 -1.231 10.562 1.00 90.25 85 GLU A O 1
ATOM 707 N N . ALA A 1 86 ? 1.679 -0.590 8.931 1.00 89.69 86 ALA A N 1
ATOM 708 C CA . ALA A 1 86 ? 0.901 -1.819 8.886 1.00 89.69 86 ALA A CA 1
ATOM 709 C C . ALA A 1 86 ? 1.738 -3.037 8.498 1.00 89.69 86 ALA A C 1
ATOM 711 O O . ALA A 1 86 ? 1.636 -4.079 9.135 1.00 89.69 86 ALA A O 1
ATOM 712 N N . ILE A 1 87 ? 2.655 -2.899 7.537 1.00 87.38 87 ILE A N 1
ATOM 713 C CA . ILE A 1 87 ? 3.606 -3.964 7.180 1.00 87.38 87 ILE A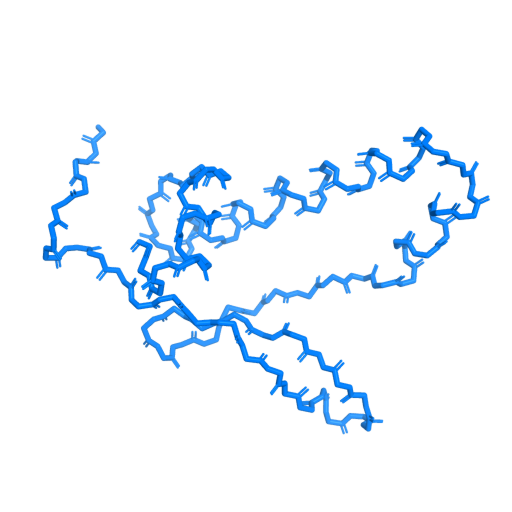 CA 1
ATOM 714 C C . ILE A 1 87 ? 4.475 -4.368 8.385 1.00 87.38 87 ILE A C 1
ATOM 716 O O . ILE A 1 87 ? 4.880 -5.524 8.493 1.00 87.38 87 ILE A O 1
ATOM 720 N N . LYS A 1 88 ? 4.779 -3.432 9.295 1.00 87.81 88 LYS A N 1
ATOM 721 C CA . LYS A 1 88 ? 5.601 -3.69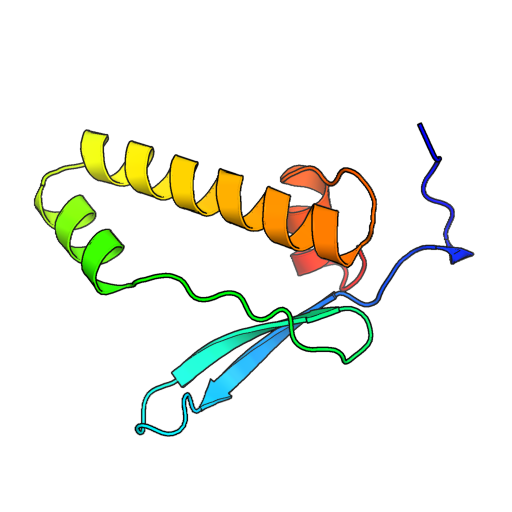4 10.489 1.00 87.81 88 LYS A CA 1
ATOM 722 C C . LYS A 1 88 ? 4.788 -4.225 11.665 1.00 87.81 88 LYS A C 1
ATOM 724 O O . LYS A 1 88 ? 5.277 -5.076 12.400 1.00 87.81 88 LYS A O 1
ATOM 729 N N . THR A 1 89 ? 3.600 -3.670 11.881 1.00 88.62 89 THR A N 1
ATOM 730 C CA . THR A 1 89 ? 2.774 -3.933 13.068 1.00 88.62 89 THR A CA 1
ATOM 731 C C . THR A 1 89 ? 1.756 -5.047 12.843 1.00 88.62 89 THR A C 1
ATOM 733 O O . THR A 1 89 ? 1.327 -5.671 13.810 1.00 88.62 89 THR A O 1
ATOM 736 N N . GLY A 1 90 ? 1.398 -5.315 11.587 1.00 88.81 90 GLY A N 1
ATOM 737 C CA . GLY A 1 90 ? 0.327 -6.223 11.190 1.00 88.81 90 GLY A CA 1
ATOM 738 C C . GLY A 1 90 ? -1.068 -5.590 11.200 1.00 88.81 90 GLY A C 1
ATOM 739 O O . GLY A 1 90 ? -2.049 -6.325 11.140 1.00 88.81 90 GLY A O 1
ATOM 740 N N . TRP A 1 91 ? -1.178 -4.260 11.315 1.00 88.81 91 TRP A N 1
ATOM 741 C CA . TRP A 1 91 ? -2.457 -3.561 11.494 1.00 88.81 91 TRP A CA 1
ATOM 742 C C . TRP A 1 91 ? -2.527 -2.277 10.678 1.00 88.81 91 TRP A C 1
ATOM 744 O O . TRP A 1 91 ? -1.618 -1.452 10.772 1.00 88.81 91 TRP A O 1
ATOM 754 N N . ILE A 1 92 ? -3.620 -2.090 9.938 1.00 86.19 92 ILE A N 1
ATOM 755 C CA . ILE A 1 92 ? -3.891 -0.894 9.133 1.00 86.19 92 ILE A CA 1
ATOM 756 C C . ILE A 1 92 ? -5.203 -0.227 9.516 1.00 86.19 92 ILE A C 1
ATOM 758 O O . ILE A 1 92 ? -6.157 -0.932 9.895 1.00 86.19 92 ILE A O 1
#

Foldseek 3Di:
DDDDDPVLKWFWDWDWDDPVPRDIDTWIATNNHTLPDDDPVVCLVVLVVVHDVSNVVSVVVSQVVVQVSVCVVSVHRDDPVNVVVCHVVRID